Protein AF-A0A2G9SLB0-F1 (afdb_monomer_lite)

InterPro domains:
  IPR019533 Peptidase S26 [PF10502] (16-55)
  IPR019533 Peptidase S26 [cd06530] (22-50)
  IPR036286 LexA/Signal peptidase-like superfamily [SSF51306] (9-63)
  IPR052064 Mitochondrial Inner Membrane Protease Subunit 1 [PTHR12383] (16-69)

Structure (mmCIF, N/CA/C/O backbone):
data_AF-A0A2G9SLB0-F1
#
_entry.id   AF-A0A2G9SLB0-F1
#
loop_
_atom_site.group_PDB
_atom_site.id
_atom_site.type_symbol
_atom_site.label_atom_id
_atom_site.label_alt_id
_atom_site.label_comp_id
_atom_site.label_asym_id
_atom_site.label_entity_id
_atom_site.label_seq_id
_atom_site.pdbx_PDB_ins_code
_atom_site.Cartn_x
_atom_site.Cartn_y
_atom_site.Cartn_z
_atom_site.occupancy
_atom_site.B_iso_or_equiv
_atom_site.auth_seq_id
_atom_site.auth_comp_id
_atom_site.auth_asym_id
_atom_site.auth_atom_id
_atom_site.pdbx_PDB_model_num
ATOM 1 N N . TRP A 1 1 ? 8.699 7.873 -14.413 1.00 41.25 1 TRP A N 1
ATOM 2 C CA . TRP A 1 1 ? 7.862 6.925 -13.660 1.00 41.25 1 TRP A CA 1
ATOM 3 C C . TRP A 1 1 ? 8.562 5.583 -13.607 1.00 41.25 1 TRP A C 1
ATOM 5 O O . TRP A 1 1 ? 8.594 4.882 -14.608 1.00 41.25 1 TRP A O 1
ATOM 15 N N . GLN A 1 2 ? 9.209 5.267 -12.487 1.00 47.53 2 GLN A N 1
ATOM 16 C CA . GLN A 1 2 ? 9.688 3.911 -12.231 1.00 47.53 2 GLN A CA 1
ATOM 17 C C . GLN A 1 2 ? 8.544 3.216 -11.504 1.00 47.53 2 GLN A C 1
ATOM 19 O O . GLN A 1 2 ? 8.154 3.663 -10.428 1.00 47.53 2 GLN A O 1
ATOM 24 N N . PHE A 1 3 ? 7.953 2.188 -12.107 1.00 56.38 3 PHE A N 1
ATOM 25 C CA . PHE A 1 3 ? 7.111 1.285 -11.337 1.00 56.38 3 PHE A CA 1
ATOM 26 C C . PHE A 1 3 ? 8.063 0.592 -10.361 1.00 56.38 3 PHE A C 1
ATOM 28 O O . PHE A 1 3 ? 8.839 -0.270 -10.762 1.00 56.38 3 PHE A O 1
ATOM 35 N N . GLY A 1 4 ? 8.121 1.074 -9.127 1.00 61.69 4 GLY A N 1
ATOM 36 C CA . GLY A 1 4 ? 8.830 0.418 -8.037 1.00 61.69 4 GLY A CA 1
ATOM 37 C C . GLY A 1 4 ? 8.046 -0.790 -7.531 1.00 61.69 4 GLY A C 1
ATOM 38 O O . GLY A 1 4 ? 6.936 -1.070 -7.998 1.00 61.69 4 GLY A O 1
ATOM 39 N N . ASN A 1 5 ? 8.617 -1.514 -6.583 1.00 68.75 5 ASN A N 1
ATOM 40 C CA . ASN A 1 5 ? 7.889 -2.472 -5.766 1.00 68.75 5 ASN A CA 1
ATOM 41 C C . ASN A 1 5 ? 7.182 -1.732 -4.622 1.00 68.75 5 ASN A C 1
ATOM 43 O O . ASN A 1 5 ? 7.773 -0.879 -3.960 1.00 68.75 5 ASN A O 1
ATOM 47 N N . LEU A 1 6 ? 5.909 -2.070 -4.398 1.00 72.19 6 LEU A N 1
ATOM 48 C CA . LEU A 1 6 ? 5.144 -1.619 -3.239 1.00 72.19 6 LEU A CA 1
ATOM 49 C C . LEU A 1 6 ? 5.038 -2.769 -2.243 1.00 72.19 6 LEU A C 1
ATOM 51 O O . LEU A 1 6 ? 4.464 -3.816 -2.547 1.00 72.19 6 LEU A O 1
ATOM 55 N N . TYR A 1 7 ? 5.546 -2.548 -1.042 1.00 75.06 7 TYR A N 1
ATOM 56 C CA . TYR A 1 7 ? 5.442 -3.475 0.068 1.00 75.06 7 TYR A CA 1
ATOM 57 C C . TYR A 1 7 ? 4.219 -3.137 0.919 1.00 75.06 7 TYR A C 1
ATOM 59 O O . TYR A 1 7 ? 3.967 -1.980 1.253 1.00 75.06 7 TYR A O 1
ATOM 67 N N . ILE A 1 8 ? 3.451 -4.168 1.273 1.00 76.94 8 ILE A N 1
ATOM 68 C CA . ILE A 1 8 ? 2.289 -4.065 2.161 1.00 76.94 8 ILE A CA 1
ATOM 69 C C . ILE A 1 8 ? 2.631 -4.787 3.463 1.00 76.94 8 ILE A C 1
ATOM 71 O O . ILE A 1 8 ? 2.940 -5.980 3.459 1.00 76.94 8 ILE A O 1
ATOM 75 N N . PHE A 1 9 ? 2.581 -4.072 4.576 1.00 75.38 9 PHE A N 1
ATOM 76 C CA . PHE A 1 9 ? 2.842 -4.588 5.912 1.00 75.38 9 PHE A CA 1
ATOM 77 C C . PHE A 1 9 ? 1.530 -4.653 6.691 1.00 75.38 9 PHE A C 1
ATOM 79 O O . PHE A 1 9 ? 0.739 -3.706 6.697 1.00 75.38 9 PHE A O 1
ATOM 86 N N . PHE A 1 10 ? 1.301 -5.790 7.339 1.00 74.25 10 PHE A N 1
ATOM 87 C CA . PHE A 1 10 ? 0.099 -6.054 8.119 1.00 74.25 10 PHE A CA 1
ATOM 88 C C . PHE A 1 10 ? 0.348 -5.811 9.618 1.00 74.25 10 PHE A C 1
ATOM 90 O O . PHE A 1 10 ? 1.494 -5.915 10.063 1.00 74.25 10 PHE A O 1
ATOM 97 N N . PRO A 1 11 ? -0.715 -5.556 10.407 1.00 69.06 11 PRO A N 1
ATOM 98 C CA . PRO A 1 11 ? -0.650 -5.314 11.854 1.00 69.06 11 PRO A CA 1
ATOM 99 C C . PRO A 1 11 ? 0.184 -6.323 12.638 1.00 69.06 11 PRO A C 1
ATOM 101 O O . PRO A 1 11 ? 0.847 -5.975 13.607 1.00 69.06 11 PRO A O 1
ATOM 104 N N . LEU A 1 12 ? 0.174 -7.583 12.204 1.00 63.03 12 LEU A N 1
ATOM 105 C CA . LEU A 1 12 ? 0.832 -8.685 12.903 1.00 63.03 12 LEU A CA 1
ATOM 106 C C . LEU A 1 12 ? 2.361 -8.571 12.930 1.00 63.03 12 LEU A C 1
ATOM 108 O O . LEU A 1 12 ? 3.004 -9.218 13.745 1.00 63.03 12 LEU A O 1
ATOM 112 N N . LEU A 1 13 ? 2.940 -7.745 12.060 1.00 62.22 13 LEU A N 1
ATOM 113 C CA . LEU A 1 13 ? 4.391 -7.634 11.890 1.00 62.22 13 LEU A CA 1
ATOM 114 C C . LEU A 1 13 ? 4.910 -6.241 12.216 1.00 62.22 13 LEU A C 1
ATOM 116 O O . LEU A 1 13 ? 6.118 -6.028 12.272 1.00 62.22 13 LEU A O 1
ATOM 120 N N . ASN A 1 14 ? 4.001 -5.297 12.452 1.00 64.81 14 ASN A N 1
ATOM 121 C CA . ASN A 1 14 ? 4.348 -3.965 12.891 1.00 64.81 14 ASN A CA 1
ATOM 122 C C . ASN A 1 14 ? 3.347 -3.519 13.970 1.00 64.81 14 ASN A C 1
ATOM 124 O O . ASN A 1 14 ? 2.219 -3.159 13.623 1.00 64.81 14 ASN A O 1
ATOM 128 N N . PRO A 1 15 ? 3.735 -3.502 15.262 1.00 65.25 15 PRO A N 1
ATOM 129 C CA . PRO A 1 15 ? 2.834 -3.144 16.363 1.00 65.25 15 PRO A CA 1
ATOM 130 C C . PRO A 1 15 ? 2.312 -1.701 16.276 1.00 65.25 15 PRO A C 1
ATOM 132 O O . PRO A 1 15 ? 1.384 -1.337 16.992 1.00 65.25 15 PRO A O 1
ATOM 135 N N . GLN A 1 16 ? 2.881 -0.884 15.384 1.00 75.31 16 GLN A N 1
ATOM 136 C CA . GLN A 1 16 ? 2.418 0.470 15.084 1.00 75.31 16 GLN A CA 1
ATOM 137 C C . GLN A 1 16 ? 1.193 0.516 14.155 1.00 75.31 16 GLN A C 1
ATOM 139 O O . GLN A 1 16 ? 0.594 1.577 14.000 1.00 75.31 16 GLN A O 1
ATOM 144 N N . VAL A 1 17 ? 0.808 -0.600 13.521 1.00 82.38 17 VAL A N 1
ATOM 145 C CA . VAL A 1 17 ? -0.322 -0.641 12.582 1.00 82.38 17 VAL A CA 1
ATOM 146 C C . VAL A 1 17 ? -1.557 -1.204 13.293 1.00 82.38 17 VAL A C 1
ATOM 148 O O . VAL A 1 17 ? -1.566 -2.377 13.669 1.00 82.38 17 VAL A O 1
ATOM 151 N N . PRO A 1 18 ? -2.624 -0.408 13.481 1.00 85.44 18 PRO A N 1
ATOM 152 C CA . PRO A 1 18 ? -3.839 -0.880 14.131 1.00 85.44 18 PRO A CA 1
ATOM 153 C C . PRO A 1 18 ? -4.542 -1.966 13.305 1.00 85.44 18 PRO A C 1
ATOM 155 O O . PRO A 1 18 ? -4.432 -2.025 12.078 1.00 85.44 18 PRO A O 1
ATOM 158 N N . LYS A 1 19 ? -5.318 -2.829 13.974 1.00 82.75 19 LYS A N 1
ATOM 159 C CA . LYS A 1 19 ? -6.124 -3.859 13.296 1.00 82.75 19 LYS A CA 1
ATOM 160 C C . LYS A 1 19 ? -7.018 -3.220 12.224 1.00 82.75 19 LYS A C 1
ATOM 162 O O . LYS A 1 19 ? -7.560 -2.132 12.412 1.00 82.75 19 LYS A O 1
ATOM 167 N N . GLY A 1 20 ? -7.144 -3.888 11.079 1.00 84.56 20 GLY A N 1
ATOM 168 C CA . GLY A 1 20 ? -7.902 -3.373 9.931 1.00 84.56 20 GLY A CA 1
ATOM 169 C C . GLY A 1 20 ? -7.198 -2.267 9.134 1.00 84.56 20 GLY A C 1
ATOM 170 O O . GLY A 1 20 ? -7.792 -1.740 8.195 1.00 84.56 20 GLY A O 1
ATOM 171 N N . HIS A 1 21 ? -5.950 -1.930 9.469 1.00 88.31 21 HIS A N 1
ATOM 172 C CA . HIS A 1 21 ? -5.104 -1.042 8.679 1.00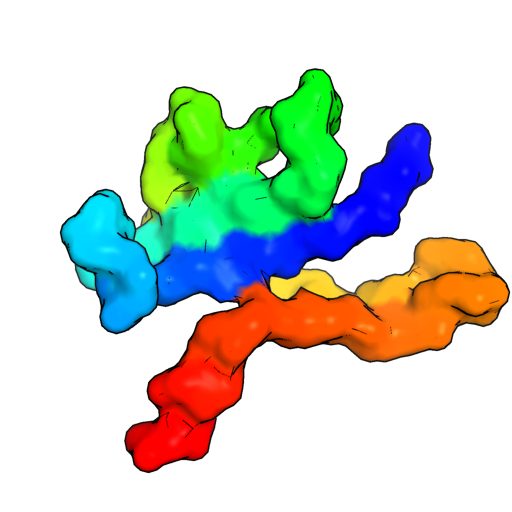 88.31 21 HIS A CA 1
ATOM 173 C C . HIS A 1 21 ? -3.938 -1.808 8.061 1.00 88.31 21 HIS A C 1
ATOM 175 O O . HIS A 1 21 ? -3.582 -2.905 8.490 1.00 88.31 21 HIS A O 1
ATOM 181 N N . VAL A 1 22 ? -3.346 -1.214 7.035 1.00 86.00 22 VAL A N 1
ATOM 182 C CA . VAL A 1 22 ? -2.130 -1.681 6.382 1.00 86.00 22 VAL A CA 1
ATOM 183 C C . VAL A 1 22 ? -1.120 -0.550 6.335 1.00 86.00 22 VAL A C 1
ATOM 185 O O . VAL A 1 22 ? -1.474 0.630 6.317 1.00 86.00 22 VAL A O 1
ATOM 188 N N . TRP A 1 23 ? 0.148 -0.914 6.286 1.00 86.44 23 TRP A N 1
ATOM 189 C CA . TRP A 1 23 ? 1.233 0.024 6.063 1.00 86.44 23 TRP A CA 1
ATOM 190 C C . TRP A 1 23 ? 1.824 -0.211 4.680 1.00 86.44 23 TRP A C 1
ATOM 192 O O . TRP A 1 23 ? 2.166 -1.337 4.328 1.00 86.44 23 TRP A O 1
ATOM 202 N N . LEU A 1 24 ? 1.869 0.843 3.873 1.00 86.38 24 LEU A N 1
ATOM 203 C CA . LEU A 1 24 ? 2.301 0.809 2.483 1.00 86.38 24 LEU A CA 1
ATOM 204 C C . LEU A 1 24 ? 3.665 1.480 2.386 1.00 86.38 24 LEU A C 1
ATOM 206 O O . LEU A 1 24 ? 3.801 2.626 2.802 1.00 86.38 24 LEU A O 1
ATOM 210 N N . GLU A 1 25 ? 4.658 0.795 1.832 1.00 85.69 25 GLU A N 1
ATOM 211 C CA . GLU A 1 25 ? 6.007 1.344 1.681 1.00 85.69 25 GLU A CA 1
ATOM 212 C C . GLU A 1 25 ? 6.552 1.061 0.284 1.00 85.69 25 GLU A C 1
ATOM 214 O O . GLU A 1 25 ? 6.546 -0.080 -0.183 1.00 85.69 25 GLU A O 1
ATOM 219 N N . GLY A 1 26 ? 6.990 2.111 -0.405 1.00 85.00 26 GLY A N 1
ATOM 220 C CA . GLY A 1 26 ? 7.644 1.990 -1.702 1.00 85.00 26 GLY A CA 1
ATOM 221 C C . GLY A 1 26 ? 9.143 1.740 -1.555 1.00 85.00 26 GLY A C 1
ATOM 222 O O . GLY A 1 26 ? 9.783 2.210 -0.619 1.00 85.00 26 GLY A O 1
ATOM 223 N N . ASP A 1 27 ? 9.733 1.054 -2.526 1.00 80.50 27 ASP A N 1
ATOM 224 C CA . ASP A 1 27 ? 11.185 0.862 -2.619 1.00 80.50 27 ASP A CA 1
ATOM 225 C C . ASP A 1 27 ? 11.973 2.157 -2.910 1.00 80.50 27 ASP A C 1
ATOM 227 O O . ASP A 1 27 ? 13.144 2.279 -2.543 1.00 80.50 27 ASP A O 1
ATOM 231 N N . ASN A 1 28 ? 11.350 3.155 -3.541 1.00 81.81 28 ASN A N 1
ATOM 232 C CA . ASN A 1 28 ? 11.989 4.431 -3.846 1.00 81.81 28 ASN A CA 1
ATOM 233 C C . ASN A 1 28 ? 11.875 5.432 -2.690 1.00 81.81 28 ASN A C 1
ATOM 235 O O . ASN A 1 28 ? 11.135 6.411 -2.770 1.00 81.81 28 ASN A O 1
ATOM 239 N N . LEU A 1 29 ? 12.684 5.220 -1.648 1.00 73.12 29 LEU A N 1
ATOM 240 C CA . LEU A 1 29 ? 12.669 6.003 -0.407 1.00 73.12 29 LEU A CA 1
ATOM 241 C C . LEU A 1 29 ? 12.691 7.531 -0.609 1.00 73.12 29 LEU A C 1
ATOM 243 O O . LEU A 1 29 ? 12.126 8.250 0.208 1.00 73.12 29 LEU A O 1
ATOM 247 N N . LYS A 1 30 ? 13.354 8.031 -1.662 1.00 75.50 30 LYS A N 1
ATOM 248 C CA . LYS A 1 30 ? 13.531 9.473 -1.919 1.00 75.50 30 LYS A CA 1
ATOM 249 C C . LYS A 1 30 ? 12.371 10.117 -2.679 1.00 75.50 30 LYS A C 1
ATOM 251 O O . LYS A 1 30 ? 12.266 11.337 -2.676 1.00 75.50 30 LYS A O 1
ATOM 256 N N . ASN A 1 31 ? 11.552 9.327 -3.369 1.00 80.38 31 ASN A N 1
ATOM 257 C CA . ASN A 1 31 ? 10.516 9.835 -4.269 1.00 80.38 31 ASN A CA 1
ATOM 258 C C . ASN A 1 31 ? 9.199 9.049 -4.153 1.00 80.38 31 ASN A C 1
ATOM 260 O O . ASN A 1 31 ? 8.447 8.927 -5.120 1.00 80.38 31 ASN A O 1
ATOM 264 N N . SER A 1 32 ? 8.932 8.490 -2.976 1.00 78.75 32 SER A N 1
ATOM 265 C CA . SER A 1 32 ? 7.672 7.834 -2.642 1.00 78.75 32 SER A CA 1
ATOM 266 C C . SER A 1 32 ? 6.962 8.618 -1.544 1.00 78.75 32 SER A C 1
ATOM 268 O O . SER A 1 32 ? 7.517 8.833 -0.468 1.00 78.75 32 SER A O 1
ATOM 270 N N . THR A 1 33 ? 5.716 8.999 -1.795 1.00 83.25 33 THR A N 1
ATOM 271 C CA . THR A 1 33 ? 4.788 9.406 -0.738 1.00 83.25 33 THR A CA 1
ATOM 272 C C . THR A 1 33 ? 4.056 8.157 -0.278 1.00 83.25 33 THR A C 1
ATOM 274 O O . THR A 1 33 ? 3.228 7.627 -1.016 1.00 83.25 33 THR A O 1
ATOM 277 N N . ASP A 1 34 ? 4.398 7.654 0.904 1.00 87.50 34 ASP A N 1
ATOM 278 C CA . ASP A 1 34 ? 3.853 6.402 1.424 1.00 87.50 34 ASP A CA 1
ATOM 279 C C . ASP A 1 34 ? 3.535 6.487 2.926 1.00 87.50 34 ASP A C 1
ATOM 281 O O . ASP A 1 34 ? 3.509 7.581 3.502 1.00 87.50 34 ASP A O 1
ATOM 285 N N . SER A 1 35 ? 3.242 5.354 3.571 1.00 87.69 35 SER A N 1
ATOM 286 C CA . SER A 1 35 ? 2.801 5.329 4.968 1.00 87.69 35 SER A CA 1
ATOM 287 C C . SER A 1 35 ? 3.810 5.926 5.948 1.00 87.69 35 SER A C 1
ATOM 289 O O . SER A 1 35 ? 3.407 6.333 7.033 1.00 87.69 35 SER A O 1
ATOM 291 N N . ARG A 1 36 ? 5.085 6.088 5.571 1.00 85.19 36 ARG A N 1
ATOM 292 C CA . ARG A 1 36 ? 6.066 6.826 6.384 1.00 85.19 36 ARG A CA 1
ATOM 293 C C . ARG A 1 36 ? 5.723 8.309 6.518 1.00 85.19 36 ARG A C 1
ATOM 295 O O . ARG A 1 36 ? 6.133 8.938 7.486 1.00 85.19 36 ARG A O 1
ATOM 302 N N . SER A 1 37 ? 4.985 8.869 5.559 1.00 87.69 37 SER A N 1
ATOM 303 C CA . SER A 1 37 ? 4.569 10.274 5.552 1.00 87.69 37 SER A CA 1
ATOM 304 C C . SER A 1 37 ? 3.156 10.483 6.095 1.00 87.69 37 SER A C 1
ATOM 306 O O . SER A 1 37 ? 2.940 11.425 6.849 1.00 87.69 37 SER A O 1
ATOM 308 N N . TYR A 1 38 ? 2.191 9.636 5.716 1.00 88.06 38 TYR A N 1
ATOM 309 C CA . TYR A 1 38 ? 0.773 9.820 6.080 1.00 88.06 38 TYR A CA 1
ATOM 310 C C . TYR A 1 38 ? 0.235 8.796 7.095 1.00 88.06 38 TYR A C 1
ATOM 312 O O . TYR A 1 38 ? -0.919 8.892 7.505 1.00 88.06 38 TYR A O 1
ATOM 320 N N . GLY A 1 39 ? 1.042 7.818 7.510 1.00 89.31 39 GLY A N 1
ATOM 321 C CA . GLY A 1 39 ? 0.654 6.777 8.461 1.00 89.31 39 GLY A CA 1
ATOM 322 C C . GLY A 1 39 ? -0.045 5.568 7.829 1.00 89.31 39 GLY A C 1
ATOM 323 O O . GLY A 1 39 ? -0.037 5.344 6.615 1.00 89.31 39 GLY A O 1
ATOM 324 N N . SER A 1 40 ? -0.639 4.731 8.679 1.00 89.88 40 SER A N 1
ATOM 325 C CA . SER A 1 40 ? -1.330 3.509 8.259 1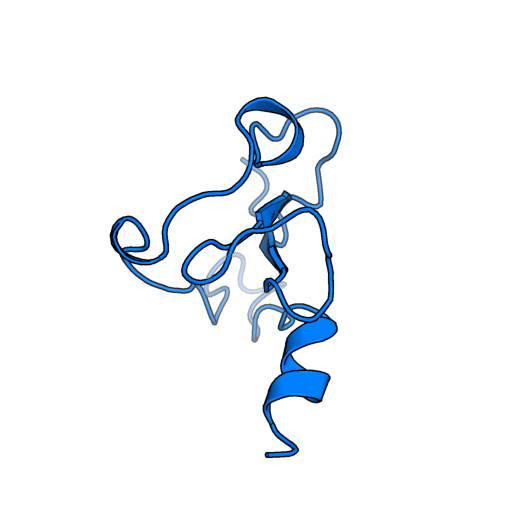.00 89.88 40 SER A CA 1
ATOM 326 C C . SER A 1 40 ? -2.640 3.805 7.520 1.00 89.88 40 SER A C 1
ATOM 328 O O . SER A 1 40 ? -3.388 4.694 7.920 1.00 89.88 40 SER A O 1
ATOM 330 N N . VAL A 1 41 ? -2.967 3.008 6.501 1.00 88.94 41 VAL A N 1
ATOM 331 C CA . VAL A 1 41 ? -4.171 3.167 5.670 1.00 88.94 41 VAL A CA 1
ATOM 332 C C . VAL A 1 41 ? -5.210 2.105 6.034 1.00 88.94 41 VAL A C 1
ATOM 334 O O . VAL A 1 41 ? -4.860 0.926 6.090 1.00 88.94 41 VAL A O 1
ATOM 337 N N . PRO A 1 42 ? -6.487 2.456 6.255 1.00 89.81 42 PRO A N 1
ATOM 338 C CA . PRO A 1 42 ? -7.534 1.468 6.500 1.00 89.81 42 PRO A CA 1
ATOM 339 C C . PRO A 1 42 ? -7.767 0.577 5.271 1.00 89.81 42 PRO A C 1
ATOM 341 O O . PRO A 1 42 ? -7.803 1.053 4.134 1.00 89.81 42 PRO A O 1
ATOM 344 N N . TYR A 1 43 ? -7.997 -0.718 5.503 1.00 86.56 43 TYR A N 1
ATOM 345 C CA . TYR A 1 43 ? -8.168 -1.722 4.443 1.00 86.56 43 TYR A CA 1
ATOM 346 C C . TYR A 1 43 ? -9.324 -1.389 3.485 1.00 86.56 43 TYR A C 1
ATOM 348 O O . TYR A 1 43 ? -9.253 -1.677 2.295 1.00 86.56 43 TYR A O 1
ATOM 356 N N . ALA A 1 44 ? -10.360 -0.705 3.982 1.00 88.75 44 ALA A N 1
ATOM 357 C CA . ALA A 1 44 ? -11.518 -0.273 3.197 1.00 88.75 44 ALA A CA 1
ATOM 358 C C . ALA A 1 44 ? -11.179 0.704 2.052 1.00 88.75 44 ALA A C 1
ATOM 360 O O . ALA A 1 44 ? -11.960 0.834 1.111 1.00 88.75 44 ALA A O 1
ATOM 361 N N . LEU A 1 45 ? -10.031 1.393 2.111 1.00 88.94 45 LEU A N 1
ATOM 362 C CA . LEU A 1 45 ? -9.582 2.295 1.044 1.00 88.94 45 LEU A CA 1
ATOM 363 C C . LEU A 1 45 ? -8.795 1.573 -0.058 1.00 88.94 45 LEU A C 1
ATOM 365 O O . LEU A 1 45 ? -8.533 2.156 -1.113 1.00 88.94 45 LEU A O 1
ATOM 369 N N . ILE A 1 46 ? -8.428 0.307 0.153 1.00 86.12 46 ILE A N 1
ATOM 370 C CA . ILE A 1 46 ? -7.681 -0.479 -0.826 1.00 86.12 46 ILE A CA 1
ATOM 371 C C . ILE A 1 46 ? -8.638 -0.928 -1.931 1.00 86.12 46 ILE A C 1
ATOM 373 O O . ILE A 1 46 ? -9.558 -1.707 -1.706 1.00 86.12 46 ILE A O 1
ATOM 377 N N . ARG A 1 47 ? -8.399 -0.456 -3.158 1.00 86.69 47 ARG A N 1
ATOM 378 C CA . ARG A 1 47 ? -9.188 -0.853 -4.338 1.00 86.69 47 ARG A CA 1
ATOM 379 C C . ARG A 1 47 ? -8.768 -2.201 -4.917 1.00 86.69 47 ARG A C 1
ATOM 381 O O . ARG A 1 47 ? -9.594 -2.906 -5.482 1.00 86.69 47 ARG A O 1
ATOM 388 N N . GLY A 1 48 ? -7.491 -2.543 -4.801 1.00 81.38 48 GLY A N 1
ATOM 389 C CA . GLY A 1 48 ? -6.939 -3.776 -5.341 1.00 81.38 48 GLY A CA 1
ATOM 390 C C . GLY A 1 48 ? -5.440 -3.874 -5.094 1.00 81.38 48 GLY A C 1
ATOM 391 O O . GLY A 1 48 ? -4.786 -2.886 -4.757 1.00 81.38 48 GLY A O 1
ATOM 392 N N . ARG A 1 49 ? -4.902 -5.083 -5.259 1.00 79.44 49 ARG A N 1
ATOM 393 C CA . ARG A 1 49 ? -3.475 -5.379 -5.110 1.00 79.44 49 ARG A CA 1
ATOM 394 C C . ARG A 1 49 ? -2.865 -5.638 -6.483 1.00 79.44 49 ARG A C 1
ATOM 396 O O . ARG A 1 49 ? -3.421 -6.392 -7.278 1.00 79.44 49 ARG A O 1
ATOM 403 N N . ILE A 1 50 ? -1.717 -5.025 -6.755 1.00 79.62 50 ILE A N 1
ATOM 404 C CA . ILE A 1 50 ? -0.979 -5.258 -7.998 1.00 79.62 50 ILE A CA 1
ATOM 405 C C . ILE A 1 50 ? -0.154 -6.534 -7.815 1.00 79.62 50 ILE A C 1
ATOM 407 O O . ILE A 1 50 ? 0.715 -6.592 -6.949 1.00 79.62 50 ILE A O 1
ATOM 411 N N . CYS A 1 51 ? -0.447 -7.563 -8.610 1.00 76.94 51 CYS A N 1
ATOM 412 C CA . CYS A 1 51 ? 0.220 -8.867 -8.508 1.00 76.94 51 CYS A CA 1
ATOM 413 C C . CYS A 1 51 ? 1.223 -9.119 -9.639 1.00 76.94 51 CYS A C 1
ATOM 415 O O . CYS A 1 51 ? 2.130 -9.926 -9.475 1.00 76.94 51 CYS A O 1
ATOM 417 N N . PHE A 1 52 ? 1.088 -8.431 -10.775 1.00 78.00 52 PHE A N 1
ATOM 418 C CA . PHE A 1 52 ? 1.902 -8.674 -11.965 1.00 78.00 52 PHE A CA 1
ATOM 419 C C . PHE A 1 52 ? 2.341 -7.370 -12.619 1.00 78.00 52 PHE A C 1
ATOM 421 O O . PHE A 1 52 ? 1.569 -6.414 -12.714 1.00 78.00 52 PHE A O 1
ATOM 428 N N . ARG A 1 53 ? 3.576 -7.364 -13.121 1.00 80.31 53 ARG A N 1
ATOM 429 C CA . ARG A 1 53 ? 4.098 -6.332 -14.013 1.00 80.31 53 ARG A CA 1
ATOM 430 C C . ARG A 1 53 ? 4.029 -6.847 -15.448 1.00 80.31 53 ARG A C 1
ATOM 432 O O . ARG A 1 53 ? 4.676 -7.836 -15.773 1.00 80.31 53 ARG A O 1
ATOM 439 N N . ILE A 1 54 ? 3.252 -6.169 -16.296 1.00 82.88 54 ILE A N 1
ATOM 440 C CA . ILE A 1 54 ? 3.094 -6.535 -17.717 1.00 82.88 54 ILE A CA 1
ATOM 441 C C . ILE A 1 54 ? 4.118 -5.805 -18.604 1.00 82.88 54 ILE A C 1
ATOM 443 O O . ILE A 1 54 ? 4.628 -6.373 -19.564 1.00 82.88 54 ILE A O 1
ATOM 447 N N . TRP A 1 55 ? 4.449 -4.557 -18.264 1.00 78.94 55 TRP A N 1
ATOM 448 C CA . TRP A 1 55 ? 5.383 -3.707 -19.007 1.00 78.94 55 TRP A CA 1
ATOM 449 C C . TRP A 1 55 ? 6.447 -3.141 -18.044 1.00 78.94 55 TRP A C 1
ATOM 451 O O . TRP A 1 55 ? 6.077 -2.767 -16.926 1.00 78.94 55 TRP A O 1
ATOM 461 N N . PRO A 1 56 ? 7.740 -3.025 -18.420 1.00 78.69 56 PRO A N 1
ATOM 462 C CA . PRO A 1 56 ? 8.357 -3.397 -19.701 1.00 78.69 56 PRO A CA 1
ATOM 463 C C . PRO A 1 56 ? 8.499 -4.906 -19.850 1.00 78.69 56 PRO A C 1
ATOM 465 O O . PRO A 1 56 ? 8.678 -5.604 -18.858 1.00 78.69 56 PRO A O 1
ATOM 468 N N . PHE A 1 57 ? 8.479 -5.408 -21.088 1.00 75.69 57 PHE A N 1
ATOM 469 C CA . PHE A 1 57 ? 8.532 -6.852 -21.366 1.00 75.69 57 PHE A CA 1
ATOM 470 C C . PHE A 1 57 ? 9.768 -7.548 -20.778 1.00 75.69 57 PHE A C 1
ATOM 472 O O . PHE A 1 57 ? 9.690 -8.708 -20.394 1.00 75.69 57 PHE A O 1
ATOM 479 N N . HIS A 1 58 ? 10.889 -6.834 -20.632 1.00 78.69 58 HIS A N 1
ATOM 480 C CA . HIS A 1 58 ? 12.101 -7.374 -20.003 1.00 78.69 58 HIS A CA 1
ATOM 481 C C . HIS A 1 58 ? 11.991 -7.532 -18.476 1.00 78.69 58 HIS A C 1
ATOM 483 O O . HIS A 1 58 ? 12.809 -8.19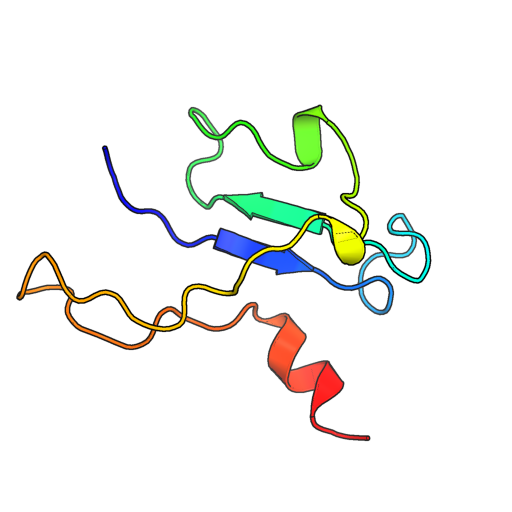2 -17.848 1.00 78.69 58 HIS A O 1
ATOM 489 N N . SER A 1 59 ? 10.984 -6.918 -17.862 1.00 72.38 59 SER A N 1
ATOM 490 C CA . SER A 1 59 ? 10.673 -7.037 -16.436 1.00 72.38 59 SER A CA 1
ATOM 491 C C . SER A 1 59 ? 9.277 -7.619 -16.225 1.00 72.38 59 SER A C 1
ATOM 493 O O . SER A 1 59 ? 8.651 -7.357 -15.197 1.00 72.38 59 SER A O 1
ATOM 495 N N . PHE A 1 60 ? 8.773 -8.369 -17.212 1.00 78.81 60 PHE A N 1
ATOM 496 C CA . PHE A 1 60 ? 7.528 -9.110 -17.083 1.00 78.81 60 PHE A CA 1
ATOM 497 C C . PHE A 1 60 ? 7.666 -10.146 -15.967 1.00 78.81 60 PHE A C 1
ATOM 499 O O . PHE A 1 60 ? 8.602 -10.946 -15.965 1.00 78.81 60 PHE A O 1
ATOM 506 N N . GLY A 1 61 ? 6.734 -10.142 -15.019 1.00 80.88 61 GLY A N 1
ATOM 507 C CA . GLY A 1 61 ? 6.768 -11.103 -13.925 1.00 80.88 61 GLY A CA 1
ATOM 508 C C . GLY A 1 61 ? 5.790 -10.806 -12.802 1.00 80.88 61 GLY A C 1
ATOM 509 O O . GLY A 1 61 ? 5.157 -9.746 -12.746 1.00 80.88 61 GLY A O 1
ATOM 510 N N . LEU A 1 62 ? 5.676 -11.774 -11.894 1.00 76.81 62 LEU A N 1
ATOM 511 C CA . LEU A 1 62 ? 5.014 -11.588 -10.608 1.00 76.81 62 LEU A CA 1
ATOM 512 C C . LEU A 1 62 ? 5.735 -10.487 -9.836 1.00 76.81 62 LEU A C 1
ATOM 514 O O . LEU A 1 62 ? 6.954 -10.535 -9.663 1.00 76.81 62 LEU A O 1
ATOM 518 N N . LEU A 1 63 ? 4.974 -9.505 -9.358 1.00 75.56 63 LEU A N 1
ATOM 519 C CA . LEU A 1 63 ? 5.503 -8.586 -8.365 1.00 75.56 63 LEU A CA 1
ATOM 520 C C . LEU A 1 63 ? 5.743 -9.376 -7.090 1.00 75.56 63 LEU A C 1
ATOM 522 O O . LEU A 1 63 ? 4.895 -10.165 -6.662 1.00 75.56 63 LEU A O 1
ATOM 526 N N . GLN A 1 64 ? 6.927 -9.180 -6.521 1.00 68.75 64 GLN A N 1
ATOM 527 C CA . GLN A 1 64 ? 7.317 -9.875 -5.313 1.00 68.75 64 GLN A CA 1
ATOM 528 C C . GLN A 1 64 ? 6.288 -9.561 -4.230 1.00 68.75 64 GLN A C 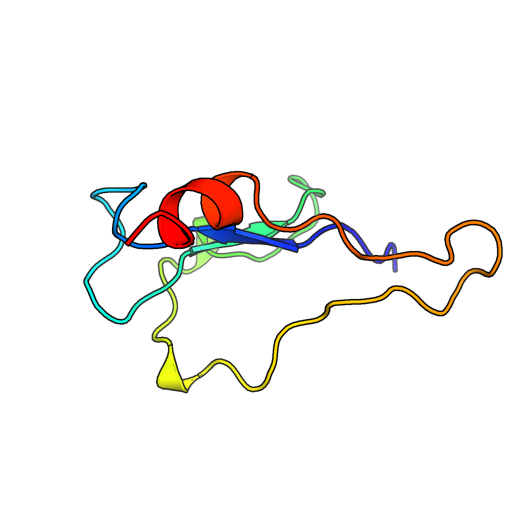1
ATOM 530 O O . GLN A 1 64 ? 5.969 -8.397 -3.974 1.00 68.75 64 GLN A O 1
ATOM 535 N N . GLU A 1 65 ? 5.726 -10.607 -3.627 1.00 63.88 65 GLU A N 1
ATOM 536 C CA . GLU A 1 65 ? 4.873 -10.400 -2.469 1.00 63.88 65 GLU A CA 1
ATOM 537 C C . GLU A 1 65 ? 5.700 -9.725 -1.380 1.00 63.88 65 GLU A C 1
ATOM 539 O O . GLU A 1 65 ? 6.906 -9.971 -1.253 1.00 63.88 65 GLU A O 1
ATOM 544 N N . SER A 1 66 ? 5.040 -8.885 -0.582 1.00 64.94 66 SER A N 1
ATOM 545 C CA . SER A 1 66 ? 5.648 -8.390 0.646 1.00 64.94 66 SER A CA 1
ATOM 546 C C . SER A 1 66 ? 6.280 -9.573 1.393 1.00 64.94 66 SER A C 1
ATOM 548 O O . SER A 1 66 ? 5.613 -10.608 1.497 1.00 64.94 66 SER A O 1
ATOM 550 N N . PRO A 1 67 ? 7.522 -9.464 1.908 1.00 59.22 67 PRO A N 1
ATOM 551 C CA . PRO A 1 67 ? 8.203 -10.543 2.644 1.00 59.22 67 PRO A CA 1
ATOM 552 C C . PRO A 1 67 ? 7.322 -11.193 3.723 1.00 59.22 67 PRO A C 1
ATOM 554 O O . PRO A 1 67 ? 7.449 -12.370 4.048 1.00 59.22 67 PRO A O 1
ATOM 557 N N . ASN A 1 68 ? 6.364 -10.409 4.198 1.00 58.06 68 ASN A N 1
ATOM 558 C CA . ASN A 1 68 ? 5.373 -10.687 5.215 1.00 58.06 68 ASN A CA 1
ATOM 559 C C . ASN A 1 68 ? 4.189 -11.564 4.783 1.00 58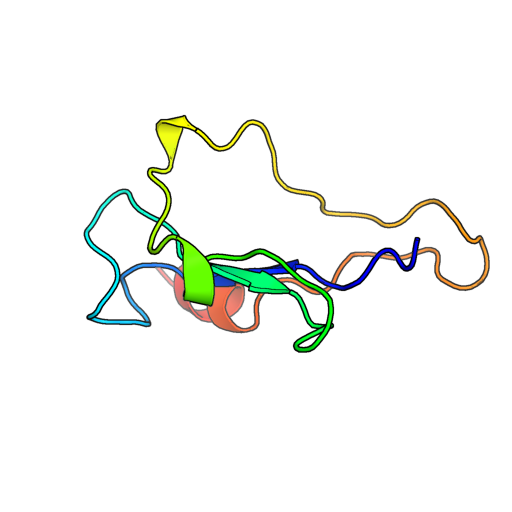.06 68 ASN A C 1
ATOM 561 O O . ASN A 1 68 ? 3.484 -12.084 5.640 1.00 58.06 68 ASN A O 1
ATOM 565 N N . GLY A 1 69 ? 3.948 -11.743 3.481 1.00 55.22 69 GLY A N 1
ATOM 566 C CA . GLY A 1 69 ? 2.860 -12.588 2.975 1.00 55.22 69 GLY A CA 1
ATOM 567 C C . GLY A 1 69 ? 3.039 -14.072 3.305 1.00 55.22 69 GLY A C 1
ATOM 568 O O . GLY A 1 69 ? 2.057 -14.805 3.353 1.00 55.22 69 GLY A O 1
ATOM 569 N N . ARG A 1 70 ? 4.278 -14.504 3.584 1.00 52.03 70 ARG A N 1
ATOM 570 C CA . ARG A 1 70 ? 4.579 -15.882 4.000 1.00 52.03 70 ARG A CA 1
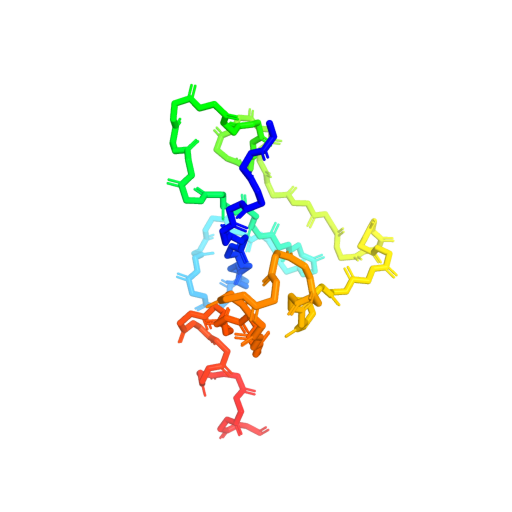ATOM 571 C C . ARG A 1 70 ? 4.051 -16.188 5.400 1.00 52.03 70 ARG A C 1
ATOM 573 O O . ARG A 1 70 ? 3.524 -17.264 5.603 1.00 52.03 70 ARG A O 1
ATOM 580 N N . LEU A 1 71 ? 4.107 -15.214 6.311 1.00 53.62 71 LEU A N 1
ATOM 581 C CA . LEU A 1 71 ? 3.699 -15.382 7.712 1.00 53.62 71 LEU A CA 1
ATOM 582 C C . LEU A 1 71 ? 2.176 -15.431 7.904 1.00 53.62 71 LEU A C 1
ATOM 584 O O . LEU A 1 71 ? 1.713 -15.794 8.972 1.00 53.62 71 LEU A O 1
ATOM 588 N N . LEU A 1 72 ? 1.397 -15.052 6.887 1.00 52.53 72 LEU A N 1
ATOM 589 C CA . LEU A 1 72 ? -0.070 -15.084 6.911 1.00 52.53 72 LEU A CA 1
ATOM 590 C C . LEU A 1 72 ? -0.667 -16.334 6.256 1.00 52.53 72 LEU A C 1
ATOM 592 O O . LEU A 1 72 ? -1.885 -16.465 6.205 1.00 52.53 72 LEU A O 1
ATOM 596 N N . LYS A 1 73 ? 0.168 -17.195 5.668 1.00 53.28 73 LYS A N 1
ATOM 597 C CA . LYS A 1 73 ? -0.277 -18.384 4.928 1.00 53.28 73 LYS A CA 1
ATOM 598 C C . LYS A 1 73 ? -0.255 -19.656 5.778 1.00 53.28 73 LYS A C 1
ATOM 600 O O . LYS A 1 73 ? -0.714 -20.685 5.296 1.00 53.28 73 LYS A O 1
ATOM 605 N N . ASP A 1 74 ? 0.275 -19.553 6.994 1.00 51.28 74 ASP A N 1
ATOM 606 C CA . ASP A 1 74 ? 0.508 -20.667 7.914 1.00 51.28 74 ASP A CA 1
ATOM 607 C C . ASP A 1 74 ? -0.626 -20.854 8.952 1.00 51.28 74 ASP A C 1
ATOM 609 O O . ASP A 1 74 ? -0.494 -21.718 9.817 1.00 51.28 74 ASP A O 1
ATOM 613 N N . ASP A 1 75 ? -1.737 -20.108 8.833 1.00 45.66 75 ASP A N 1
ATOM 614 C CA . ASP A 1 75 ? -2.955 -20.230 9.662 1.00 45.66 75 ASP A CA 1
ATOM 615 C C . ASP A 1 75 ? -4.181 -20.681 8.842 1.00 45.66 75 ASP A C 1
ATOM 617 O O . ASP A 1 75 ? -4.470 -20.050 7.793 1.00 45.66 75 ASP A O 1
#

pLDDT: mean 74.93, std 12.39, range [41.25, 89.88]

Organism: Aquarana catesbeiana (NCBI:txid8400)

Foldseek 3Di:
DDPFAKAKAACVVPVQADHQWIFIDTPPPPPDDGCVNVNTGGVVPDPDDDQFDPPPVVRGDGRDYHPCVVVVVPD

Secondary structure (DSSP, 8-state):
----PEEEE-GGG-TTS-TTEEEEEES-TTS---HHHH--EEGGG------EE-SSGGG-EEPPPPGGGGTTS--

Sequence (75 aa):
WQFGNLYIFFPLLNPQVPKGHVWLEGDNLKNSTDSRSYGSVPYALIRGRICFRIWPFHSFGLLQESPNGRLLKDD

Radius of gyration: 13.29 Å; chains: 1; bounding box: 25×31×38 Å